Protein AF-A0A9X6ZPA7-F1 (afdb_monomer_lite)

pLDDT: mean 80.19, std 13.25, range [45.94, 93.31]

Structure (mmCIF, N/CA/C/O backbone):
data_AF-A0A9X6ZPA7-F1
#
_entry.id   AF-A0A9X6ZPA7-F1
#
loop_
_atom_site.group_PDB
_atom_site.id
_atom_site.type_symbol
_atom_site.label_atom_id
_atom_site.label_alt_id
_atom_site.label_comp_id
_atom_site.label_asym_id
_atom_site.label_entity_id
_atom_site.label_seq_id
_atom_site.pdbx_PDB_ins_code
_atom_site.Cartn_x
_atom_site.Cartn_y
_atom_site.Cartn_z
_atom_site.occupancy
_atom_site.B_iso_or_equiv
_atom_site.auth_seq_id
_atom_site.auth_comp_id
_atom_site.auth_asym_id
_atom_site.auth_atom_id
_atom_site.pdbx_PDB_model_num
ATOM 1 N N . MET A 1 1 ? -17.848 -1.275 2.391 1.00 84.56 1 MET A N 1
ATOM 2 C CA . MET A 1 1 ? -16.541 -1.266 1.706 1.00 84.56 1 MET A CA 1
ATOM 3 C C . MET A 1 1 ? -15.690 -0.180 2.339 1.00 84.56 1 MET A C 1
ATOM 5 O O . MET A 1 1 ? -16.150 0.959 2.394 1.00 84.56 1 MET A O 1
ATOM 9 N N . THR A 1 2 ? -14.539 -0.555 2.890 1.00 93.19 2 THR A N 1
ATOM 10 C CA . THR A 1 2 ? -13.606 0.314 3.630 1.00 93.19 2 THR A CA 1
ATOM 11 C C . THR A 1 2 ? -12.686 1.076 2.674 1.00 93.19 2 THR A C 1
ATOM 13 O O . THR A 1 2 ? -12.721 0.833 1.466 1.00 93.19 2 THR A O 1
ATOM 16 N N . ASP A 1 3 ? -11.903 2.036 3.171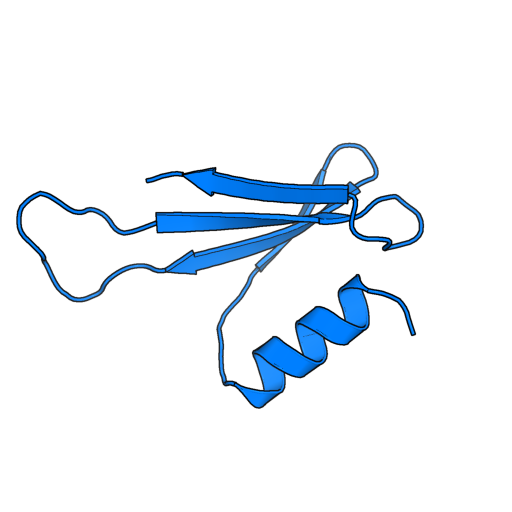 1.00 91.00 3 ASP A N 1
ATOM 17 C CA . ASP A 1 3 ? -10.973 2.787 2.313 1.00 91.00 3 ASP A CA 1
ATOM 18 C C . ASP A 1 3 ? -9.787 1.918 1.877 1.00 91.00 3 ASP A C 1
ATOM 20 O O . ASP A 1 3 ? -9.331 2.035 0.742 1.00 91.00 3 ASP A O 1
ATOM 24 N N . PHE A 1 4 ? -9.365 0.988 2.737 1.00 89.94 4 PHE A N 1
ATOM 25 C CA . PHE A 1 4 ? -8.399 -0.061 2.411 1.00 89.94 4 PHE A CA 1
ATOM 26 C C . PHE A 1 4 ? -8.850 -0.912 1.212 1.00 89.94 4 PHE A C 1
ATOM 28 O O . PHE A 1 4 ? -8.132 -1.013 0.219 1.00 89.94 4 PHE A O 1
ATOM 35 N N . GLU A 1 5 ? -10.072 -1.458 1.252 1.00 91.69 5 GLU A N 1
ATOM 36 C CA . GLU A 1 5 ? -10.595 -2.297 0.164 1.00 91.69 5 GLU A CA 1
ATOM 37 C C . GLU A 1 5 ? -10.788 -1.513 -1.142 1.00 91.69 5 GLU A C 1
ATOM 39 O O . GLU A 1 5 ? -10.523 -2.040 -2.219 1.00 91.69 5 GLU A O 1
ATOM 44 N N . LYS A 1 6 ? -11.175 -0.229 -1.073 1.00 92.44 6 LYS A N 1
ATOM 45 C CA . LYS A 1 6 ? -11.223 0.634 -2.268 1.00 92.44 6 LYS A CA 1
ATOM 46 C C . LYS A 1 6 ? -9.844 0.806 -2.900 1.00 92.44 6 LYS A C 1
ATOM 48 O O . LYS A 1 6 ? -9.744 0.776 -4.123 1.00 92.44 6 LYS A O 1
ATOM 53 N N . LEU A 1 7 ? -8.806 1.023 -2.089 1.00 90.06 7 LEU A N 1
ATOM 54 C CA . LEU A 1 7 ? -7.458 1.248 -2.608 1.00 90.06 7 LEU A CA 1
ATOM 55 C C . LEU A 1 7 ? -6.905 -0.010 -3.284 1.00 90.06 7 LEU A C 1
ATOM 57 O O . LEU A 1 7 ? -6.320 0.098 -4.356 1.00 90.06 7 LEU A O 1
ATOM 61 N N . LYS A 1 8 ? -7.169 -1.192 -2.716 1.00 89.56 8 LYS A N 1
ATOM 62 C CA . LYS A 1 8 ? -6.812 -2.472 -3.341 1.00 89.56 8 LYS A CA 1
ATOM 63 C C . LYS A 1 8 ? -7.460 -2.652 -4.708 1.00 89.56 8 LYS A C 1
ATOM 65 O O . LYS A 1 8 ? -6.750 -2.950 -5.653 1.00 89.56 8 LYS A O 1
ATOM 70 N N . VAL A 1 9 ? -8.765 -2.381 -4.833 1.00 92.44 9 VAL A N 1
ATOM 71 C CA . VAL A 1 9 ? -9.462 -2.446 -6.133 1.00 92.44 9 VAL A CA 1
ATOM 72 C C . VAL A 1 9 ? -8.790 -1.538 -7.161 1.00 92.44 9 VAL A C 1
ATOM 74 O O . VAL A 1 9 ? -8.538 -1.967 -8.278 1.00 92.44 9 VAL A O 1
ATOM 77 N N . VAL A 1 10 ? -8.443 -0.304 -6.781 1.00 89.81 10 VAL A N 1
ATOM 78 C CA . VAL A 1 10 ? -7.746 0.622 -7.685 1.00 89.81 10 VAL A CA 1
ATOM 79 C C . VAL A 1 10 ? -6.368 0.090 -8.087 1.00 89.81 10 VAL A C 1
ATOM 81 O O . VAL A 1 10 ? -5.986 0.228 -9.244 1.00 89.81 10 VAL A O 1
ATOM 84 N N . PHE A 1 11 ? -5.609 -0.492 -7.159 1.00 88.25 11 PHE A N 1
ATOM 85 C CA . PHE A 1 11 ? -4.285 -1.039 -7.463 1.00 88.25 11 PHE A CA 1
ATOM 86 C C . PHE A 1 11 ? -4.360 -2.289 -8.337 1.00 88.25 11 PHE A C 1
ATOM 88 O O . PHE A 1 11 ? -3.614 -2.375 -9.309 1.00 88.25 11 PHE A O 1
ATOM 95 N N . ASP A 1 12 ? -5.299 -3.190 -8.057 1.00 87.00 12 ASP A N 1
ATOM 96 C CA . ASP A 1 12 ? -5.548 -4.386 -8.858 1.00 87.00 12 ASP A CA 1
ATOM 97 C C . ASP A 1 12 ? -6.011 -4.003 -10.283 1.00 87.00 12 ASP A C 1
ATOM 99 O O . ASP A 1 12 ? -5.497 -4.540 -11.264 1.00 87.00 12 ASP A O 1
ATOM 103 N N . ASP A 1 13 ? -6.912 -3.017 -10.419 1.00 92.38 13 ASP A N 1
ATOM 104 C CA . ASP A 1 13 ? -7.399 -2.504 -11.714 1.00 92.38 13 ASP A CA 1
ATOM 105 C C . ASP A 1 13 ? -6.288 -1.839 -12.549 1.00 92.38 13 ASP A C 1
ATOM 107 O O . ASP A 1 13 ? -6.358 -1.811 -13.782 1.00 92.38 13 ASP A O 1
ATOM 111 N N . LEU A 1 14 ? -5.273 -1.276 -11.887 1.00 86.50 14 LEU A N 1
ATOM 112 C CA . LEU A 1 14 ? -4.135 -0.603 -12.517 1.00 86.50 14 LEU A CA 1
ATOM 113 C C . LEU A 1 14 ? -2.889 -1.495 -12.653 1.00 86.50 14 LEU A C 1
ATOM 115 O O . LEU A 1 14 ? -1.870 -1.004 -13.142 1.00 86.50 14 LEU A O 1
ATOM 119 N N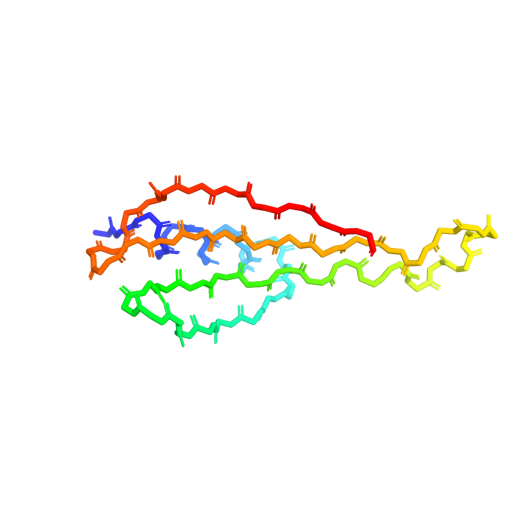 . ASP A 1 15 ? -2.960 -2.766 -12.241 1.00 83.06 15 ASP A N 1
ATOM 120 C CA . ASP A 1 15 ? -1.829 -3.710 -12.203 1.00 83.06 15 ASP A CA 1
ATOM 121 C C . ASP A 1 15 ? -0.613 -3.156 -11.427 1.00 83.06 15 ASP A C 1
ATOM 123 O O . ASP A 1 15 ? 0.549 -3.278 -11.823 1.00 83.06 15 ASP A O 1
ATOM 127 N N . ILE A 1 16 ? -0.889 -2.476 -10.311 1.00 82.12 16 ILE A N 1
ATOM 128 C CA . ILE A 1 16 ? 0.124 -1.939 -9.401 1.00 82.12 16 ILE A CA 1
ATOM 129 C C . ILE A 1 16 ? 0.396 -2.987 -8.322 1.00 82.12 16 ILE A C 1
ATOM 131 O O . ILE A 1 16 ? -0.484 -3.302 -7.527 1.00 82.12 16 ILE A O 1
ATOM 135 N N . GLY A 1 17 ? 1.626 -3.499 -8.254 1.00 82.06 17 GLY A N 1
ATOM 136 C CA . GLY A 1 17 ? 2.048 -4.396 -7.175 1.00 82.06 17 GLY A CA 1
ATOM 137 C C . GLY A 1 17 ? 2.166 -3.674 -5.828 1.00 82.06 17 GLY A C 1
ATOM 138 O O . GLY A 1 17 ? 2.738 -2.585 -5.753 1.00 82.06 17 GLY A O 1
ATOM 139 N N . TYR A 1 18 ? 1.653 -4.292 -4.764 1.00 86.75 18 TYR A N 1
ATOM 140 C CA . TYR A 1 18 ? 1.736 -3.794 -3.389 1.00 86.75 18 TYR A CA 1
ATOM 141 C C . TYR A 1 18 ? 1.864 -4.942 -2.384 1.00 86.75 18 TYR A C 1
ATOM 143 O 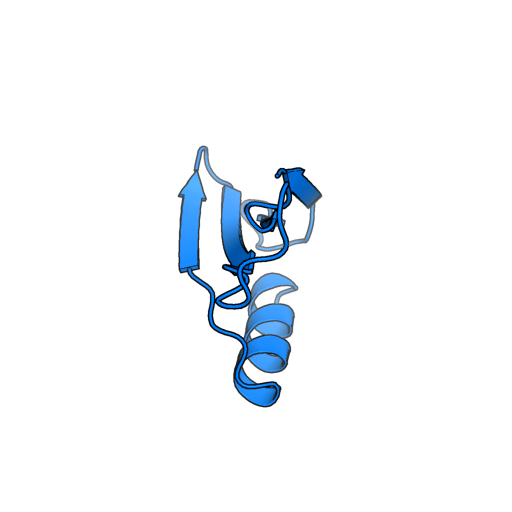O . TYR A 1 18 ? 1.472 -6.078 -2.658 1.00 86.75 18 TYR A O 1
ATOM 151 N N . GLU A 1 19 ? 2.372 -4.626 -1.197 1.00 87.19 19 GLU A N 1
ATOM 152 C CA . GLU A 1 19 ? 2.410 -5.526 -0.046 1.00 87.19 19 GLU A CA 1
ATOM 153 C C . GLU A 1 19 ? 1.482 -5.002 1.053 1.00 87.19 19 GLU A C 1
ATOM 155 O O . GLU A 1 19 ? 1.297 -3.795 1.213 1.00 87.19 19 GLU A O 1
ATOM 160 N N . VAL A 1 20 ? 0.859 -5.910 1.803 1.00 87.75 20 VAL A N 1
ATOM 161 C CA . VAL A 1 20 ? 0.003 -5.557 2.941 1.00 87.75 20 VAL A CA 1
ATOM 162 C C . VAL A 1 20 ? 0.683 -6.023 4.217 1.00 87.75 20 VAL A C 1
ATOM 164 O O . VAL A 1 20 ? 0.956 -7.212 4.374 1.00 87.75 20 VAL A O 1
ATOM 167 N N . GLU A 1 21 ? 0.888 -5.099 5.146 1.00 87.19 21 GLU A N 1
ATOM 168 C CA . GLU A 1 21 ? 1.445 -5.371 6.467 1.00 87.19 21 GLU A CA 1
ATOM 169 C C . GLU A 1 21 ? 0.496 -4.904 7.575 1.00 87.19 21 GLU A C 1
ATOM 171 O O . GLU A 1 21 ? -0.307 -3.985 7.399 1.00 87.19 21 GLU A O 1
ATOM 176 N N . GLU A 1 22 ? 0.606 -5.518 8.750 1.00 85.44 22 GLU A N 1
ATOM 177 C CA . GLU A 1 22 ? -0.106 -5.099 9.957 1.00 85.44 22 GLU A CA 1
ATOM 178 C C . GLU A 1 22 ? 0.922 -4.656 11.006 1.00 85.44 22 GLU A C 1
ATOM 180 O O . GLU A 1 22 ? 1.780 -5.441 11.415 1.00 85.44 22 GLU A O 1
ATOM 185 N N . ARG A 1 23 ? 0.872 -3.383 11.422 1.00 83.56 23 ARG A N 1
ATOM 186 C CA . ARG A 1 23 ? 1.802 -2.799 12.407 1.00 83.56 23 ARG A CA 1
ATOM 187 C C . ARG A 1 23 ? 1.029 -2.020 13.466 1.00 83.56 23 ARG A C 1
ATOM 189 O O . ARG A 1 23 ? 0.276 -1.110 13.133 1.00 83.56 23 ARG A O 1
ATOM 196 N N . GLU A 1 24 ? 1.241 -2.345 14.742 1.00 77.88 24 GLU A N 1
ATOM 197 C CA . GLU A 1 24 ? 0.690 -1.600 15.893 1.00 77.88 24 GLU A CA 1
ATOM 198 C C . GLU A 1 24 ? -0.821 -1.280 15.778 1.00 77.88 24 GLU A C 1
ATOM 200 O O . GLU A 1 24 ? -1.240 -0.135 15.949 1.00 77.88 24 GLU A O 1
ATOM 205 N N . ASN A 1 25 ? -1.651 -2.284 15.464 1.00 75.81 25 ASN A N 1
ATOM 206 C CA . ASN A 1 25 ? -3.106 -2.161 15.231 1.00 75.81 25 ASN A CA 1
ATOM 207 C C . ASN A 1 25 ? -3.514 -1.285 14.027 1.00 75.81 25 ASN A C 1
ATOM 209 O O . ASN A 1 25 ? -4.680 -0.910 13.899 1.00 75.81 25 ASN A O 1
ATOM 213 N N . ASN A 1 26 ? -2.577 -0.949 13.142 1.00 78.75 26 ASN A N 1
ATOM 214 C CA . ASN A 1 26 ? -2.856 -0.314 11.860 1.00 78.75 26 ASN A CA 1
ATOM 215 C C . ASN A 1 26 ? -2.629 -1.326 10.731 1.00 78.75 26 ASN A C 1
ATOM 217 O O . ASN A 1 26 ? -1.680 -2.117 10.768 1.00 78.75 26 ASN A O 1
ATOM 221 N N . LYS A 1 27 ? -3.472 -1.260 9.699 1.00 77.44 27 LYS A N 1
ATOM 222 C CA . LYS A 1 27 ? -3.190 -1.914 8.417 1.00 77.44 27 LYS A CA 1
ATOM 223 C C . LYS A 1 27 ? -2.414 -0.959 7.533 1.00 77.44 27 LYS A C 1
ATOM 225 O O . LYS A 1 27 ? -2.689 0.240 7.505 1.00 77.44 27 LYS A O 1
ATOM 230 N N . ILE A 1 28 ? -1.450 -1.495 6.808 1.00 80.75 28 ILE A N 1
ATOM 231 C CA . ILE A 1 28 ? -0.537 -0.731 5.978 1.00 80.75 28 ILE A CA 1
ATOM 232 C C . ILE A 1 28 ? -0.501 -1.367 4.593 1.00 80.75 28 ILE A C 1
ATOM 234 O O . ILE A 1 28 ? -0.327 -2.576 4.473 1.00 80.75 28 ILE A O 1
ATOM 238 N N . ILE A 1 29 ? -0.663 -0.552 3.550 1.00 79.06 29 ILE A N 1
ATOM 239 C CA . ILE A 1 29 ? -0.347 -0.951 2.175 1.00 79.06 29 ILE A CA 1
ATOM 240 C C . ILE A 1 29 ? 0.981 -0.298 1.808 1.00 79.06 29 ILE A C 1
ATOM 242 O O . ILE A 1 29 ? 1.070 0.930 1.754 1.00 79.06 29 ILE A O 1
ATOM 246 N N . LEU A 1 30 ? 1.999 -1.119 1.575 1.00 80.31 30 LEU A N 1
ATOM 247 C CA . LEU A 1 30 ? 3.314 -0.703 1.119 1.00 80.31 30 LEU A CA 1
ATOM 248 C C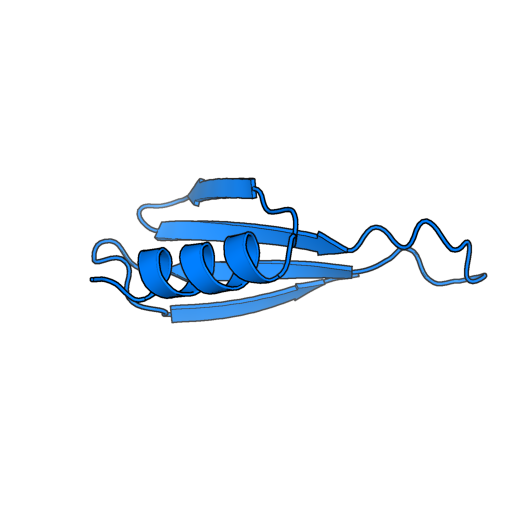 . LEU A 1 30 ? 3.376 -0.790 -0.407 1.00 80.31 30 LEU A C 1
ATOM 250 O O . LEU A 1 30 ? 3.099 -1.830 -1.005 1.00 80.31 30 LEU A O 1
ATOM 254 N N . LEU A 1 31 ? 3.782 0.307 -1.029 1.00 75.62 31 LEU A N 1
ATOM 255 C CA . LEU A 1 31 ? 4.113 0.380 -2.441 1.00 75.62 31 LEU A CA 1
ATOM 256 C C . LEU A 1 31 ? 5.611 0.635 -2.560 1.00 75.62 31 LEU A C 1
ATOM 258 O O . LEU A 1 31 ? 6.093 1.687 -2.144 1.00 75.62 31 LEU A O 1
ATOM 262 N N . GLU A 1 32 ? 6.343 -0.311 -3.140 1.00 65.25 32 GLU A N 1
ATOM 263 C CA . GLU A 1 32 ? 7.747 -0.117 -3.495 1.00 65.25 32 GLU A CA 1
ATOM 264 C C . GLU A 1 32 ? 7.851 0.158 -4.995 1.00 65.25 32 GLU A C 1
ATOM 266 O O . GLU A 1 32 ? 7.827 -0.755 -5.825 1.00 65.25 32 GLU A O 1
ATOM 271 N N . ALA A 1 33 ? 8.008 1.426 -5.371 1.00 59.19 33 ALA A N 1
ATOM 272 C CA . ALA A 1 33 ? 8.337 1.782 -6.741 1.00 59.19 33 ALA A CA 1
ATOM 273 C C . ALA A 1 33 ? 9.851 1.619 -6.939 1.00 59.19 33 ALA A C 1
ATOM 275 O O . ALA A 1 33 ? 10.617 2.587 -6.971 1.00 59.19 33 ALA A O 1
ATOM 276 N N . LYS A 1 34 ? 10.301 0.367 -7.099 1.00 52.69 34 LYS A N 1
ATOM 277 C CA . LYS A 1 34 ? 11.661 0.084 -7.571 1.00 52.69 34 LYS A CA 1
ATOM 278 C C . LYS A 1 34 ? 11.745 0.511 -9.027 1.00 52.69 34 LYS A C 1
ATOM 280 O O . LYS A 1 34 ? 11.291 -0.178 -9.938 1.00 52.69 34 LYS A O 1
ATOM 285 N N . SER A 1 35 ? 12.338 1.675 -9.255 1.00 48.12 35 SER A N 1
ATOM 286 C CA . SER A 1 35 ? 12.726 2.096 -10.588 1.00 48.12 35 SER A CA 1
ATOM 287 C C . SER A 1 35 ? 13.747 1.091 -11.130 1.00 48.12 35 SER A C 1
ATOM 289 O O . SER A 1 35 ? 14.945 1.232 -10.919 1.00 48.12 35 SER A O 1
ATOM 291 N N . HIS A 1 36 ? 13.306 0.089 -11.898 1.00 45.94 36 HIS A N 1
ATOM 292 C CA . HIS A 1 36 ? 14.207 -0.738 -12.716 1.00 45.94 36 HIS A C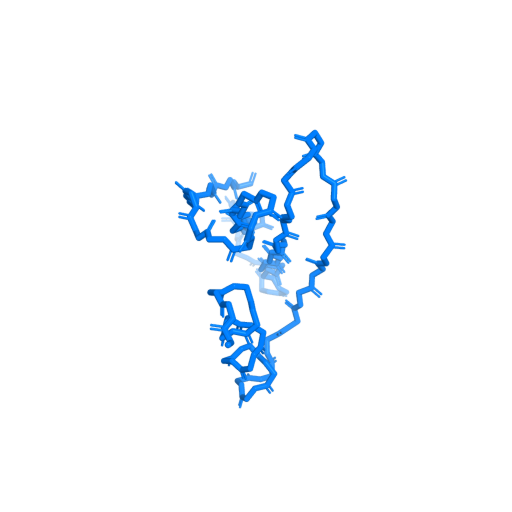A 1
ATOM 293 C C . HIS A 1 36 ? 14.987 0.096 -13.755 1.00 45.94 36 HIS A 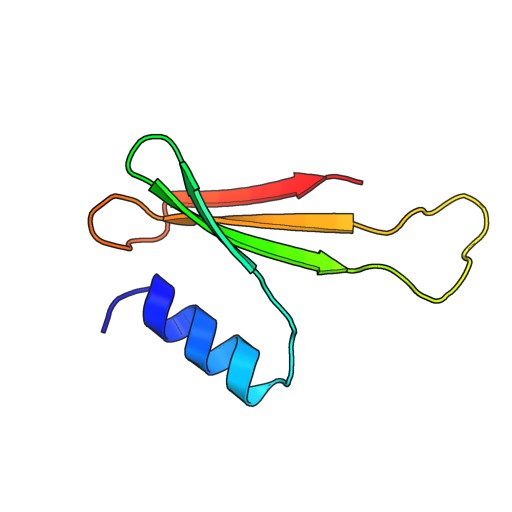C 1
ATOM 295 O O . HIS A 1 36 ? 15.845 -0.421 -14.470 1.00 45.94 36 HIS A O 1
ATOM 301 N N . LYS A 1 37 ? 14.707 1.403 -13.849 1.00 47.94 37 LYS A N 1
ATOM 302 C CA . LYS A 1 37 ? 15.545 2.376 -14.534 1.00 47.94 37 LYS A CA 1
ATOM 303 C C . LYS A 1 37 ? 16.604 2.870 -13.552 1.00 47.94 37 LYS A C 1
ATOM 305 O O . LYS A 1 37 ? 16.300 3.633 -12.642 1.00 47.94 37 LYS A O 1
ATOM 310 N N . ASN A 1 38 ? 17.851 2.463 -13.775 1.00 48.91 38 ASN A N 1
ATOM 311 C CA . ASN A 1 38 ? 19.020 3.082 -13.152 1.00 48.91 38 ASN A CA 1
ATOM 312 C C . ASN A 1 38 ? 19.085 4.563 -13.561 1.00 48.91 38 ASN A C 1
ATOM 314 O O . ASN A 1 38 ? 19.723 4.922 -14.552 1.00 48.91 38 ASN A O 1
ATOM 318 N N . VAL A 1 39 ? 18.391 5.422 -12.821 1.00 58.03 39 VAL A N 1
ATOM 319 C CA . VAL A 1 39 ? 18.605 6.863 -12.858 1.00 58.03 39 VAL A CA 1
ATOM 320 C C . VAL A 1 39 ? 19.760 7.118 -11.897 1.00 58.03 39 VAL A C 1
ATOM 322 O O . VAL A 1 39 ? 19.673 6.807 -10.713 1.00 58.03 39 VAL A O 1
ATOM 325 N N . VAL A 1 40 ? 20.885 7.610 -12.418 1.00 61.50 40 VAL A N 1
ATOM 326 C CA . VAL A 1 40 ? 22.081 7.875 -11.606 1.00 61.50 40 VAL A CA 1
ATOM 327 C C . VAL A 1 40 ? 21.709 8.836 -10.475 1.00 61.50 40 VAL A C 1
ATOM 329 O O . VAL A 1 40 ? 21.328 9.973 -10.740 1.00 61.50 40 VAL A O 1
ATOM 332 N N . GLY A 1 41 ? 21.824 8.367 -9.230 1.00 63.16 41 GLY A N 1
ATOM 333 C CA . GLY A 1 41 ? 21.510 9.146 -8.030 1.00 63.16 41 GLY A CA 1
ATOM 334 C C . GLY A 1 41 ? 20.073 9.031 -7.514 1.00 63.16 41 GLY A C 1
ATOM 335 O O . GLY A 1 41 ? 19.748 9.762 -6.591 1.00 63.16 41 GLY A O 1
ATOM 336 N N . TYR A 1 42 ? 19.238 8.143 -8.067 1.00 58.88 42 TYR A N 1
ATOM 337 C CA . TYR A 1 42 ? 17.870 7.915 -7.591 1.00 58.88 42 TYR A CA 1
ATOM 338 C C . TYR A 1 42 ? 17.598 6.417 -7.391 1.00 58.88 42 TYR A C 1
ATOM 340 O O . TYR A 1 42 ? 17.634 5.641 -8.350 1.00 58.88 42 TYR A O 1
ATOM 348 N N . GLY A 1 43 ? 17.359 6.013 -6.137 1.00 63.03 43 GLY A N 1
ATOM 349 C CA . GLY A 1 43 ? 17.177 4.612 -5.722 1.00 63.03 43 GLY A CA 1
ATOM 350 C C . GLY A 1 43 ? 15.761 4.059 -5.917 1.00 63.03 43 GLY A C 1
ATOM 351 O O . GLY A 1 43 ? 15.559 2.847 -5.845 1.00 63.03 43 GLY A O 1
ATOM 352 N N . GLY A 1 44 ? 14.801 4.935 -6.220 1.00 69.75 44 GLY A N 1
ATOM 353 C CA . GLY A 1 44 ? 13.372 4.637 -6.203 1.00 69.75 44 GLY A CA 1
ATOM 354 C C . GLY A 1 44 ? 12.673 5.441 -5.113 1.00 69.75 44 GLY A C 1
ATOM 355 O O . GLY A 1 44 ? 13.238 6.380 -4.567 1.00 69.75 44 GLY A O 1
ATOM 356 N N . PHE A 1 45 ? 11.421 5.103 -4.838 1.00 75.12 45 PHE A N 1
ATOM 357 C CA . PHE A 1 45 ? 10.721 5.587 -3.656 1.00 75.12 45 PHE A CA 1
ATOM 358 C C . PHE A 1 45 ? 9.780 4.497 -3.165 1.00 75.12 45 PHE A C 1
ATOM 360 O O . PHE A 1 45 ? 9.276 3.687 -3.951 1.00 75.12 45 PHE A O 1
ATOM 367 N N . SER A 1 46 ? 9.516 4.516 -1.871 1.00 80.88 46 SER A N 1
ATOM 368 C CA . SER A 1 46 ? 8.509 3.679 -1.247 1.00 80.88 46 SER A CA 1
ATOM 369 C C . SER A 1 46 ? 7.439 4.556 -0.612 1.00 80.88 46 SER A C 1
ATOM 371 O O . SER A 1 46 ? 7.667 5.714 -0.249 1.00 80.88 46 SER A O 1
ATOM 373 N N . THR A 1 47 ? 6.220 4.040 -0.559 1.00 87.06 47 THR A N 1
ATOM 374 C CA . THR A 1 47 ? 5.064 4.746 -0.010 1.00 87.06 47 THR A CA 1
ATOM 375 C C . THR A 1 47 ? 4.247 3.805 0.861 1.00 87.06 47 THR A C 1
ATOM 377 O O . THR A 1 47 ? 3.913 2.703 0.442 1.00 87.06 47 THR A O 1
ATOM 380 N N . GLU A 1 48 ? 3.903 4.248 2.067 1.00 89.88 48 GLU A N 1
ATOM 381 C CA . GLU A 1 48 ? 3.027 3.544 3.007 1.00 89.88 48 GLU A CA 1
ATOM 382 C C . GLU A 1 48 ? 1.685 4.269 3.043 1.00 89.88 48 GLU A C 1
ATOM 384 O O . GLU A 1 48 ? 1.617 5.448 3.398 1.00 89.88 48 GLU A O 1
ATOM 389 N N . PHE A 1 49 ? 0.607 3.555 2.739 1.00 91.00 49 PHE A N 1
ATOM 390 C CA . PHE A 1 49 ? -0.753 3.996 3.021 1.00 91.00 49 PHE A CA 1
ATOM 391 C C . PHE A 1 49 ? -1.176 3.405 4.363 1.00 91.00 49 PHE A C 1
ATOM 393 O O . PHE A 1 49 ? -1.244 2.185 4.512 1.00 91.00 49 PHE A O 1
ATOM 400 N N . ILE A 1 50 ? -1.443 4.269 5.340 1.00 91.31 50 ILE A N 1
ATOM 401 C CA . ILE A 1 50 ? -1.699 3.879 6.728 1.00 91.31 50 ILE A CA 1
ATOM 402 C C . ILE A 1 50 ? -3.201 3.939 6.994 1.00 91.31 50 ILE A C 1
ATOM 404 O O . ILE A 1 50 ? -3.846 4.968 6.760 1.00 91.31 50 ILE A O 1
ATOM 408 N N . PHE A 1 51 ? -3.743 2.857 7.542 1.00 92.69 51 PHE A N 1
ATOM 409 C CA . PHE A 1 51 ? -5.149 2.709 7.890 1.00 92.69 51 PHE A CA 1
ATOM 410 C C . PHE A 1 51 ? -5.303 2.354 9.366 1.00 92.69 51 PHE A C 1
ATOM 412 O O . PHE A 1 51 ? -4.477 1.644 9.931 1.00 92.69 51 PHE A O 1
ATOM 419 N N . ASP A 1 52 ? -6.364 2.844 9.999 1.00 90.25 52 ASP A N 1
ATOM 420 C CA . ASP A 1 52 ? -6.688 2.475 11.376 1.00 90.25 52 ASP A CA 1
ATOM 421 C C . ASP A 1 52 ? -7.297 1.067 11.501 1.00 90.25 52 ASP A C 1
ATOM 423 O O . ASP A 1 52 ? -7.473 0.354 10.513 1.00 90.25 52 ASP A O 1
ATOM 427 N N . GLU A 1 53 ? -7.638 0.669 12.728 1.00 87.25 53 GLU A N 1
ATOM 428 C CA . GLU A 1 53 ? -8.275 -0.620 13.042 1.00 87.25 53 GLU A CA 1
ATOM 429 C C . GLU A 1 53 ? -9.633 -0.835 12.343 1.00 87.25 53 GLU A C 1
ATOM 431 O O . GLU A 1 53 ? -10.088 -1.968 12.204 1.00 87.25 53 GLU A O 1
ATOM 436 N N . ASN A 1 54 ? -10.274 0.243 11.875 1.00 89.31 54 ASN A N 1
ATOM 437 C CA . ASN A 1 54 ? -11.521 0.219 11.109 1.00 89.31 54 ASN A CA 1
ATOM 438 C C . ASN A 1 54 ? -11.269 0.370 9.598 1.00 89.31 54 ASN A C 1
ATOM 440 O O . ASN A 1 54 ? -12.206 0.629 8.837 1.00 89.31 54 ASN A O 1
ATOM 444 N N . GLU A 1 55 ? -10.012 0.231 9.164 1.00 89.88 55 GLU A N 1
ATOM 445 C CA . GLU A 1 55 ? -9.568 0.344 7.776 1.00 89.88 55 GLU A CA 1
ATOM 446 C C . GLU A 1 55 ? -9.872 1.708 7.131 1.00 89.88 55 GLU A C 1
ATOM 448 O O . GLU A 1 55 ? -10.044 1.827 5.909 1.00 89.88 55 GLU A O 1
ATOM 453 N N . LYS A 1 56 ? -9.947 2.757 7.954 1.00 92.62 56 LYS A N 1
ATOM 454 C CA . LYS A 1 56 ? -10.093 4.141 7.507 1.00 92.62 56 LYS A CA 1
ATOM 455 C C . LYS A 1 56 ? -8.716 4.762 7.310 1.00 92.62 56 LYS A C 1
ATOM 457 O O . LYS A 1 56 ? -7.823 4.588 8.139 1.00 92.62 56 LYS A O 1
ATOM 462 N N . SER A 1 57 ? -8.549 5.511 6.222 1.00 92.06 57 SER A N 1
ATOM 463 C CA . SER A 1 57 ? -7.274 6.166 5.919 1.00 92.06 57 SER A CA 1
ATOM 464 C C . SER A 1 57 ? -6.875 7.159 7.021 1.00 92.06 57 SER A C 1
ATOM 466 O O . SER A 1 57 ? -7.665 8.027 7.407 1.00 92.06 57 SER A O 1
ATOM 468 N N . LYS A 1 58 ? -5.641 7.025 7.519 1.00 93.31 58 LYS A N 1
ATOM 469 C CA . LYS A 1 58 ? -5.006 7.931 8.489 1.00 93.31 58 LYS A CA 1
ATOM 470 C C . LYS A 1 58 ? -3.942 8.820 7.855 1.00 93.31 58 LYS A C 1
ATOM 472 O O . LYS A 1 58 ? -3.765 9.950 8.303 1.00 93.31 58 LYS A O 1
ATOM 477 N N . GLY A 1 59 ? -3.234 8.330 6.838 1.00 89.75 59 GLY A N 1
ATOM 478 C CA . GLY A 1 59 ? -2.174 9.099 6.198 1.00 89.75 59 GLY A CA 1
ATOM 479 C C . GLY A 1 59 ? -1.411 8.336 5.126 1.00 89.75 59 GLY A C 1
ATOM 480 O O . GLY A 1 59 ? -1.672 7.161 4.864 1.00 89.75 59 GLY A O 1
ATOM 481 N N . VAL A 1 60 ? -0.464 9.051 4.523 1.00 90.25 60 VAL A N 1
ATOM 482 C CA . VAL A 1 60 ? 0.477 8.533 3.532 1.00 90.25 60 VAL A CA 1
ATOM 483 C C . VAL A 1 60 ? 1.876 8.999 3.919 1.00 90.25 60 VAL A C 1
ATOM 485 O O . VAL A 1 60 ? 2.082 10.195 4.136 1.00 90.25 60 VAL A O 1
ATOM 488 N N . SER A 1 61 ? 2.817 8.065 3.994 1.00 86.81 61 SER A N 1
ATOM 489 C CA . SER A 1 61 ? 4.240 8.337 4.212 1.00 86.81 61 SER A CA 1
ATOM 490 C C . SER A 1 61 ? 5.013 8.001 2.943 1.00 86.81 61 SER A C 1
ATOM 492 O O . SER A 1 61 ? 4.683 7.027 2.274 1.00 86.81 61 SER A O 1
ATOM 494 N N . ILE A 1 62 ? 6.030 8.793 2.605 1.00 85.00 62 ILE A N 1
ATOM 495 C CA . ILE A 1 62 ? 6.875 8.595 1.417 1.00 85.00 62 ILE A CA 1
ATOM 496 C C . ILE A 1 62 ? 8.337 8.673 1.858 1.00 85.00 62 ILE A C 1
ATOM 498 O O . ILE A 1 62 ? 8.694 9.586 2.605 1.00 85.00 62 ILE A O 1
ATOM 502 N N . TRP A 1 63 ? 9.173 7.744 1.398 1.00 81.88 63 TRP A N 1
ATOM 503 C CA . TRP A 1 63 ? 10.623 7.759 1.618 1.00 81.88 63 TRP A CA 1
ATOM 504 C C . TRP A 1 63 ? 11.377 7.298 0.365 1.00 81.88 63 TRP A C 1
ATOM 506 O O . TRP A 1 63 ? 10.805 6.634 -0.500 1.00 81.88 63 TRP A O 1
ATOM 516 N N . GLU A 1 64 ? 12.638 7.721 0.257 1.00 63.84 64 GLU A N 1
ATOM 517 C CA . GLU A 1 64 ? 13.579 7.373 -0.822 1.00 63.84 64 GLU A CA 1
ATOM 518 C C . GLU A 1 64 ? 14.467 6.187 -0.424 1.00 63.84 64 GLU A C 1
ATOM 520 O O . GLU A 1 64 ? 14.890 6.144 0.757 1.00 63.84 64 GLU A O 1
#

Sequence (64 aa):
MTDFEKLKVVFDDLDIGYEVEERENNKIILLEAKSHKNVVGYGGFSTEFIFDENEKSKGVSIWE

Foldseek 3Di:
DAPQVVVVVVCVVVVFDWDWDADPQKIKIKGWQQPPDCPPPDRGKMKIFIAHNRRHTDDMDMDD

Organism: Bacillus thuringiensis (NCBI:txid1428)

Secondary structure (DSSP, 8-state):
--HHHHHHHHHHHTT---EEEEETTEEEEEEEE--SS-BTTB--EEEEEEE-TT--EEEEEEE-

Radius of gyration: 13.02 Å; chains: 1; bounding box: 39×15×30 Å